Protein AF-A0A1Y6G4R0-F1 (afdb_monomer)

pLDDT: mean 93.17, std 6.84, range [51.03, 98.44]

Nearest PDB structures (foldseek):
  4apo-assembly1_A  TM=4.480E-01  e=6.059E+00  Homo sapiens
  4apo-assembly2_B  TM=5.021E-01  e=7.799E+00  Homo sapiens

Solvent-accessible surface area (backbone atoms only — not comparable to full-atom values): 8953 Å² total; per-residue (Å²): 89,78,47,72,54,75,43,57,45,72,58,89,80,49,79,80,92,67,76,86,67,45,64,48,97,87,66,46,79,54,68,52,55,90,71,24,80,44,67,48,75,46,55,52,80,70,91,50,59,86,66,37,68,75,49,88,49,68,68,68,52,68,56,40,58,48,42,77,32,51,92,85,44,84,48,44,68,59,48,53,52,42,54,53,47,36,37,61,68,50,48,49,50,52,49,62,49,50,70,38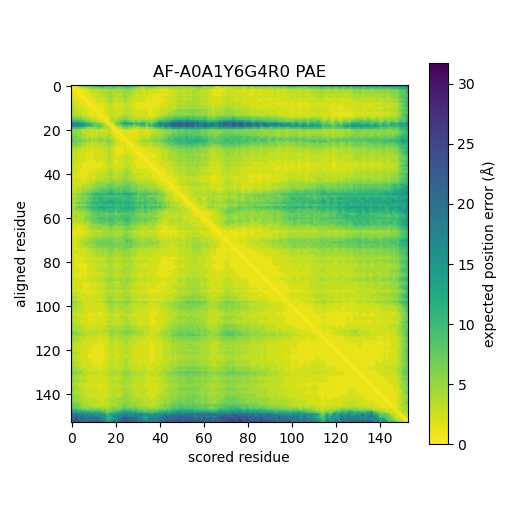,63,69,53,33,45,52,52,47,73,69,46,74,90,48,48,72,38,25,55,51,46,24,40,48,20,56,74,72,64,37,62,71,54,22,56,52,24,49,52,53,25,54,53,38,50,50,58,55,55,65,74,77,112

Radius of gyration: 19.51 Å; Cα contacts (8 Å, |Δi|>4): 167; chains: 1; bounding box: 49×32×49 Å

Structure (mmCIF, N/CA/C/O backbone):
data_AF-A0A1Y6G4R0-F1
#
_entry.id   AF-A0A1Y6G4R0-F1
#
loop_
_atom_site.group_PDB
_atom_site.id
_atom_site.type_symbol
_atom_site.label_atom_id
_atom_site.label_alt_id
_atom_site.label_comp_id
_atom_site.label_asym_id
_atom_site.label_entity_id
_atom_site.label_seq_id
_atom_site.pdbx_PDB_ins_code
_atom_site.Cartn_x
_atom_site.Cartn_y
_atom_site.Cartn_z
_atom_site.occupancy
_atom_site.B_iso_or_equiv
_atom_site.auth_seq_id
_atom_site.auth_comp_id
_atom_site.auth_asym_id
_atom_site.auth_atom_id
_atom_site.pdbx_PDB_model_num
ATOM 1 N N . MET A 1 1 ? 17.116 8.644 -15.265 1.00 86.94 1 MET A N 1
ATOM 2 C CA . MET A 1 1 ? 15.761 8.904 -14.717 1.00 86.94 1 MET A CA 1
ATOM 3 C C . MET A 1 1 ? 15.392 7.741 -13.808 1.00 86.94 1 MET A C 1
ATOM 5 O O . MET A 1 1 ? 15.961 6.672 -13.974 1.00 86.94 1 MET A O 1
ATOM 9 N N . SER A 1 2 ? 14.501 7.927 -12.839 1.00 91.44 2 SER A N 1
ATOM 10 C CA . SER A 1 2 ? 14.025 6.846 -11.972 1.00 91.44 2 SER A CA 1
ATOM 11 C C . SER A 1 2 ? 12.504 6.831 -11.916 1.00 91.44 2 SER A C 1
ATOM 13 O O . SER A 1 2 ? 11.859 7.873 -12.042 1.00 91.44 2 SER A O 1
ATOM 15 N N . ILE A 1 3 ? 11.937 5.640 -11.749 1.00 95.44 3 ILE A N 1
ATOM 16 C CA . ILE A 1 3 ? 10.504 5.417 -11.587 1.00 95.44 3 ILE A CA 1
ATOM 17 C C . ILE A 1 3 ? 10.294 4.642 -10.290 1.00 95.44 3 ILE A C 1
ATOM 19 O O . ILE A 1 3 ? 10.933 3.617 -10.063 1.00 95.44 3 ILE A O 1
ATOM 23 N N . GLN A 1 4 ? 9.377 5.127 -9.459 1.00 95.56 4 GLN A N 1
ATOM 24 C CA . GLN A 1 4 ? 8.862 4.422 -8.291 1.00 95.56 4 GLN A CA 1
ATOM 25 C C . GLN A 1 4 ? 7.374 4.165 -8.514 1.00 95.56 4 GLN A C 1
ATOM 27 O O . GLN A 1 4 ? 6.654 5.049 -8.985 1.00 95.56 4 GLN A O 1
ATOM 32 N N . VAL A 1 5 ? 6.913 2.963 -8.174 1.00 96.31 5 VAL A N 1
ATOM 33 C CA . VAL A 1 5 ? 5.509 2.577 -8.337 1.00 96.31 5 VAL A CA 1
ATOM 34 C C . VAL A 1 5 ? 4.931 2.202 -6.980 1.00 96.31 5 VAL A C 1
ATOM 36 O O . VAL A 1 5 ? 5.253 1.157 -6.415 1.00 96.31 5 VAL A O 1
ATOM 39 N N . GLY A 1 6 ? 4.082 3.086 -6.461 1.00 96.12 6 GLY A N 1
ATOM 40 C CA . GLY A 1 6 ? 3.335 2.890 -5.225 1.00 96.12 6 GLY A CA 1
ATOM 41 C C . GLY A 1 6 ? 1.871 2.561 -5.498 1.00 96.12 6 GLY A C 1
ATOM 42 O O . GLY A 1 6 ? 1.250 3.124 -6.401 1.00 96.12 6 GLY A O 1
ATOM 43 N N . LEU A 1 7 ? 1.320 1.656 -4.699 1.00 96.25 7 LEU A N 1
ATOM 44 C CA . LEU A 1 7 ? -0.087 1.279 -4.691 1.00 96.25 7 LEU A CA 1
ATOM 45 C C . LEU A 1 7 ? -0.767 1.853 -3.451 1.00 96.25 7 LEU A C 1
ATOM 47 O O . LEU A 1 7 ? -0.132 2.090 -2.422 1.00 96.25 7 LEU A O 1
ATOM 51 N N . GLY A 1 8 ? -2.079 2.047 -3.543 1.00 95.56 8 GLY A N 1
ATOM 52 C CA . GLY A 1 8 ? -2.872 2.494 -2.409 1.00 95.56 8 GLY A CA 1
ATOM 53 C C . GLY A 1 8 ? -4.338 2.099 -2.514 1.00 95.56 8 GLY A C 1
ATOM 54 O O . GLY A 1 8 ? -4.896 2.055 -3.614 1.00 95.56 8 GLY A O 1
ATOM 55 N N . ILE A 1 9 ? -4.951 1.826 -1.360 1.00 96.12 9 ILE A N 1
ATOM 56 C CA . ILE A 1 9 ? -6.395 1.630 -1.206 1.00 96.12 9 ILE A CA 1
ATOM 57 C C . ILE A 1 9 ? -6.946 2.676 -0.240 1.00 96.12 9 ILE A C 1
ATOM 59 O O . ILE A 1 9 ? -6.484 2.833 0.894 1.00 96.12 9 ILE A O 1
ATOM 63 N N . TYR A 1 10 ? -7.972 3.382 -0.704 1.00 95.12 10 TYR A N 1
ATOM 64 C CA . TYR A 1 10 ? -8.700 4.373 0.069 1.00 95.12 10 TYR A CA 1
ATOM 65 C C . TYR A 1 10 ? -10.096 3.849 0.416 1.00 95.12 10 TYR A C 1
ATOM 67 O O . TYR A 1 10 ? -10.933 3.655 -0.465 1.00 95.12 10 TYR A O 1
ATOM 75 N N . TYR A 1 11 ? -10.351 3.629 1.703 1.00 95.44 11 TYR A N 1
ATOM 76 C CA . TYR A 1 11 ? -11.652 3.229 2.219 1.00 95.44 11 TYR A CA 1
ATOM 77 C C . TYR A 1 11 ? -12.476 4.464 2.567 1.00 95.44 11 TYR A C 1
ATOM 79 O O . TYR A 1 11 ? -12.130 5.215 3.470 1.00 95.44 11 TYR A O 1
ATOM 87 N N . VAL A 1 12 ? -13.597 4.653 1.872 1.00 93.81 12 VAL A N 1
ATOM 88 C CA . VAL A 1 12 ? -14.447 5.851 2.007 1.00 93.81 12 VAL A CA 1
ATOM 89 C C . VAL A 1 12 ? -15.118 6.010 3.375 1.00 93.81 12 VAL A C 1
ATOM 91 O O . VAL A 1 12 ? -15.628 7.083 3.678 1.00 93.81 12 VAL A O 1
ATOM 94 N N . PHE A 1 13 ? -15.158 4.946 4.180 1.00 95.56 13 PHE A N 1
ATOM 95 C CA . PHE A 1 13 ? -15.721 4.967 5.532 1.00 95.56 13 PHE A CA 1
ATOM 96 C C . PHE A 1 13 ? -14.703 5.375 6.602 1.00 95.56 13 PHE A C 1
ATOM 98 O O . PHE A 1 13 ? -15.094 5.610 7.742 1.00 95.56 13 PHE A O 1
ATOM 105 N N . VAL A 1 14 ? -13.415 5.450 6.257 1.00 95.25 14 VAL A N 1
ATOM 106 C CA . VAL A 1 14 ? -12.386 5.993 7.141 1.00 95.25 14 VAL A CA 1
ATOM 107 C C . VAL A 1 14 ? -12.236 7.475 6.789 1.00 95.25 14 VAL A C 1
ATOM 109 O O . VAL A 1 14 ? -11.912 7.790 5.639 1.00 95.25 14 VAL A O 1
ATOM 112 N N . PRO A 1 15 ? -12.529 8.403 7.716 1.00 91.81 15 PRO A N 1
ATOM 113 C CA . PRO A 1 15 ? -12.417 9.823 7.416 1.00 91.81 15 PRO A CA 1
ATOM 114 C C . PRO A 1 15 ? -10.954 10.205 7.118 1.00 91.81 15 PRO A C 1
ATOM 116 O O . PRO A 1 15 ? -10.040 9.630 7.704 1.00 91.81 15 PRO A O 1
ATOM 119 N N . PRO A 1 16 ? -10.698 11.158 6.206 1.00 87.25 16 PRO A N 1
ATOM 120 C CA . PRO A 1 16 ? -9.345 11.657 5.986 1.00 87.25 16 PRO A CA 1
ATOM 121 C C . PRO A 1 16 ? -8.868 12.457 7.208 1.00 87.25 16 PRO A C 1
ATOM 123 O O . PRO A 1 16 ? -9.613 13.287 7.731 1.00 87.25 16 PRO A O 1
ATOM 126 N N . GLU A 1 17 ? -7.632 12.216 7.653 1.00 79.06 17 GLU A N 1
ATOM 127 C CA . GLU A 1 17 ? -7.019 12.965 8.764 1.00 79.06 17 GLU A CA 1
ATOM 128 C C . GLU A 1 17 ? -6.410 14.295 8.305 1.00 79.06 17 GLU A C 1
ATOM 130 O O . GLU A 1 17 ? -6.479 15.291 9.023 1.00 79.06 17 GLU A O 1
ATOM 135 N N . GLU A 1 18 ? -5.853 14.317 7.093 1.00 71.94 18 GLU A N 1
ATOM 136 C CA . GLU A 1 18 ? -5.138 15.455 6.518 1.00 71.94 18 GLU A CA 1
ATOM 137 C C . GLU A 1 18 ? -5.533 15.658 5.053 1.00 71.94 18 GLU A C 1
ATOM 139 O O . GLU A 1 18 ? -5.795 14.686 4.341 1.00 71.94 18 GLU A O 1
ATOM 144 N N . ASP A 1 19 ? -5.510 16.923 4.622 1.00 75.38 19 ASP A N 1
ATOM 145 C CA . ASP A 1 19 ? -5.790 17.418 3.272 1.00 75.38 19 ASP A CA 1
ATOM 146 C C . ASP A 1 19 ? -7.139 17.004 2.653 1.00 75.38 19 ASP A C 1
ATOM 148 O O . ASP A 1 19 ? -7.635 15.882 2.748 1.00 75.38 19 ASP A O 1
ATOM 152 N N . GLU A 1 20 ? -7.755 17.931 1.921 1.00 86.38 20 GLU A N 1
ATOM 153 C CA . GLU A 1 20 ? -8.952 17.598 1.156 1.00 86.38 20 GLU A CA 1
ATOM 154 C C . GLU A 1 20 ? -8.606 16.575 0.058 1.00 86.38 20 GLU A C 1
ATOM 156 O O . GLU A 1 20 ? -7.720 16.792 -0.778 1.00 86.38 20 GLU A O 1
ATOM 161 N N . ILE A 1 21 ? -9.319 15.443 0.034 1.00 92.81 21 ILE A N 1
ATOM 162 C CA . ILE A 1 21 ? -9.200 14.483 -1.064 1.00 92.81 21 ILE A CA 1
ATOM 163 C C . ILE A 1 21 ? -9.768 15.132 -2.322 1.00 92.81 21 ILE A C 1
ATOM 165 O O . ILE A 1 21 ? -10.964 15.426 -2.406 1.00 92.81 21 ILE A O 1
ATOM 169 N N . LYS A 1 22 ? -8.904 15.326 -3.322 1.00 94.00 22 LYS A N 1
ATOM 170 C CA . LYS A 1 22 ? -9.293 15.914 -4.604 1.00 94.00 22 LYS A CA 1
ATOM 171 C C . LYS A 1 22 ? -10.469 15.143 -5.201 1.00 94.00 22 LYS A C 1
ATOM 173 O O . LYS A 1 22 ? -10.464 13.913 -5.233 1.00 94.00 22 LYS A O 1
ATOM 178 N N . ARG A 1 23 ? -11.437 15.877 -5.749 1.00 94.44 23 ARG A N 1
ATOM 179 C CA . ARG A 1 23 ? -12.537 15.308 -6.529 1.00 94.44 23 ARG A CA 1
ATOM 180 C C . ARG A 1 23 ? -12.287 15.446 -8.025 1.00 94.44 23 ARG A C 1
ATOM 182 O O . ARG A 1 23 ? -11.776 16.469 -8.487 1.00 94.44 23 ARG A O 1
ATOM 189 N N . GLY A 1 24 ? -12.616 14.395 -8.766 1.00 93.88 24 GLY A N 1
ATOM 190 C CA . GLY A 1 24 ? -12.642 14.406 -10.222 1.00 93.88 24 GLY A CA 1
ATOM 191 C C . GLY A 1 24 ? -13.889 15.095 -10.771 1.00 93.88 24 GLY A C 1
ATOM 192 O O . GLY A 1 24 ? -14.733 15.604 -10.029 1.00 93.88 24 GLY A O 1
ATOM 193 N N . THR A 1 25 ? -14.007 15.126 -12.097 1.00 95.06 25 THR A N 1
ATOM 194 C CA . THR A 1 25 ? -15.100 15.827 -12.789 1.00 95.06 25 THR A CA 1
ATOM 195 C C . THR A 1 25 ? -16.466 15.190 -12.552 1.00 95.06 25 THR A C 1
ATOM 197 O O . THR A 1 25 ? -17.474 15.875 -12.689 1.00 95.06 25 THR A O 1
ATOM 200 N N . ASN A 1 26 ? -16.509 13.908 -12.177 1.00 94.62 26 ASN A N 1
ATOM 201 C CA . ASN A 1 26 ? -17.745 13.182 -11.887 1.00 94.62 26 ASN A CA 1
ATOM 202 C C . ASN A 1 26 ? -17.986 13.043 -10.371 1.00 94.62 26 ASN A C 1
ATOM 204 O O . ASN A 1 26 ? -18.855 12.285 -9.946 1.00 94.62 26 ASN A O 1
ATOM 208 N N . GLY A 1 27 ? -17.227 13.778 -9.548 1.00 90.94 27 GLY A N 1
ATOM 209 C CA . GLY A 1 27 ? -17.330 13.760 -8.089 1.00 90.94 27 GLY A CA 1
ATOM 210 C C . GLY A 1 27 ? -16.611 12.591 -7.408 1.00 90.94 27 GLY A C 1
ATOM 211 O O . GLY A 1 27 ? -16.655 12.500 -6.176 1.00 90.94 27 GLY A O 1
ATOM 212 N N . GLU A 1 28 ? -15.933 11.730 -8.172 1.00 92.69 28 GLU A N 1
ATOM 213 C CA . GLU A 1 28 ? -15.119 10.632 -7.661 1.00 92.69 28 GLU A CA 1
ATOM 214 C C . GLU A 1 28 ? -13.937 11.147 -6.833 1.00 92.69 28 GLU A C 1
ATOM 216 O O . GLU A 1 28 ? -13.366 12.197 -7.127 1.00 92.69 28 GLU A O 1
ATOM 221 N N . LEU A 1 29 ? -13.568 10.409 -5.787 1.00 92.94 29 LEU A N 1
ATOM 222 C CA . LEU A 1 29 ? -12.396 10.727 -4.975 1.00 92.94 29 LEU A CA 1
ATOM 223 C C . LEU A 1 29 ? -11.124 10.288 -5.707 1.00 92.94 29 LEU A C 1
ATOM 225 O O . LEU A 1 29 ? -11.041 9.159 -6.187 1.00 92.94 29 LEU A O 1
ATOM 229 N N . LEU A 1 30 ? -10.129 11.171 -5.753 1.00 93.75 30 LEU A N 1
ATOM 230 C CA . LEU A 1 30 ? -8.822 10.955 -6.376 1.00 93.75 30 LEU A CA 1
ATOM 231 C C . LEU A 1 30 ? -7.711 11.062 -5.314 1.00 93.75 30 LEU A C 1
ATOM 233 O O . LEU A 1 30 ? -6.943 12.031 -5.328 1.00 93.75 30 LEU A O 1
ATOM 237 N N . PRO A 1 31 ? -7.641 10.113 -4.360 1.00 93.75 31 PRO A N 1
ATOM 238 C CA . PRO A 1 31 ? -6.625 10.126 -3.315 1.00 93.75 31 PRO A CA 1
ATOM 239 C C . PRO A 1 31 ? -5.231 9.922 -3.914 1.00 93.75 31 PRO A C 1
ATOM 241 O O . PRO A 1 31 ? -5.025 9.097 -4.809 1.00 93.75 31 PRO A O 1
ATOM 244 N N . LYS A 1 32 ? -4.250 10.662 -3.398 1.00 93.12 32 LYS A N 1
ATOM 245 C CA . LYS A 1 32 ? -2.830 10.374 -3.636 1.00 93.12 32 LYS A CA 1
ATOM 246 C C . LYS A 1 32 ? -2.410 9.163 -2.803 1.00 93.12 32 LYS A C 1
ATOM 248 O O . LYS A 1 32 ? -3.025 8.878 -1.782 1.00 93.12 32 LYS A O 1
ATOM 253 N N . GLN A 1 33 ? -1.314 8.499 -3.182 1.00 92.44 33 GLN A N 1
ATOM 254 C CA . GLN A 1 33 ? -0.820 7.310 -2.470 1.00 92.44 33 GLN A CA 1
ATOM 255 C C . GLN A 1 33 ? -0.699 7.531 -0.953 1.00 92.44 33 GLN A C 1
ATOM 257 O O . GLN A 1 33 ? -1.212 6.723 -0.191 1.00 92.44 33 GLN A O 1
ATOM 262 N N . HIS A 1 34 ? -0.096 8.640 -0.510 1.00 91.31 34 HIS A N 1
ATOM 263 C CA . HIS A 1 34 ? 0.079 8.928 0.920 1.00 91.31 34 HIS A CA 1
ATOM 264 C C . HIS A 1 34 ? -1.238 9.192 1.669 1.00 91.31 34 HIS A C 1
ATOM 266 O O . HIS A 1 34 ? -1.256 9.115 2.890 1.00 91.31 34 HIS A O 1
ATOM 272 N N . GLN A 1 35 ? -2.328 9.486 0.952 1.00 92.88 35 GLN A N 1
ATOM 273 C CA . GLN A 1 35 ? -3.668 9.663 1.520 1.00 92.88 35 GLN A CA 1
ATOM 274 C C . GLN A 1 35 ? -4.430 8.331 1.619 1.00 92.88 35 GLN A C 1
ATOM 276 O O . GLN A 1 35 ? -5.522 8.281 2.180 1.00 92.88 35 GLN A O 1
ATOM 281 N N . CYS A 1 36 ? -3.895 7.245 1.051 1.00 94.44 36 CYS A N 1
ATOM 282 C CA . CYS A 1 36 ? -4.494 5.919 1.135 1.00 94.44 36 CYS A CA 1
ATOM 283 C C . CYS A 1 36 ? -4.198 5.263 2.489 1.00 94.44 36 CYS A C 1
ATOM 285 O O . CYS A 1 36 ? -3.117 5.413 3.061 1.00 94.44 36 CYS A O 1
ATOM 287 N N . HIS A 1 37 ? -5.162 4.482 2.973 1.00 94.88 37 HIS A N 1
ATOM 288 C CA . HIS A 1 37 ? -5.121 3.855 4.295 1.00 94.88 37 HIS A CA 1
ATOM 289 C C . HIS A 1 37 ? -4.247 2.602 4.318 1.00 94.88 37 HIS A C 1
ATOM 291 O O . HIS A 1 37 ? -3.583 2.331 5.316 1.00 94.88 37 HIS A O 1
ATOM 297 N N . LEU A 1 38 ? -4.244 1.862 3.211 1.00 95.88 38 LEU A N 1
ATOM 298 C CA . LEU A 1 38 ? -3.271 0.817 2.932 1.00 95.88 38 LEU A CA 1
ATOM 299 C C . LEU A 1 38 ? -2.432 1.249 1.741 1.00 95.88 38 LEU A C 1
ATOM 301 O O . LEU A 1 38 ? -2.969 1.762 0.755 1.00 95.88 38 LEU A O 1
ATOM 305 N N . GLN A 1 39 ? -1.127 1.046 1.852 1.00 95.31 39 GLN A N 1
ATOM 306 C CA . GLN A 1 39 ? -0.137 1.411 0.849 1.00 95.31 39 GLN A CA 1
ATOM 307 C C . GLN A 1 39 ? 0.813 0.235 0.661 1.00 95.31 39 GLN A C 1
ATOM 309 O O . GLN A 1 39 ? 1.097 -0.489 1.611 1.00 95.31 39 GLN A O 1
ATOM 314 N N . GLU A 1 40 ? 1.289 0.055 -0.562 1.00 95.25 40 GLU A N 1
ATOM 315 C CA . GLU A 1 40 ? 2.258 -0.984 -0.906 1.00 95.25 40 GLU A CA 1
ATOM 316 C C . GLU A 1 40 ? 3.224 -0.435 -1.944 1.00 95.25 40 G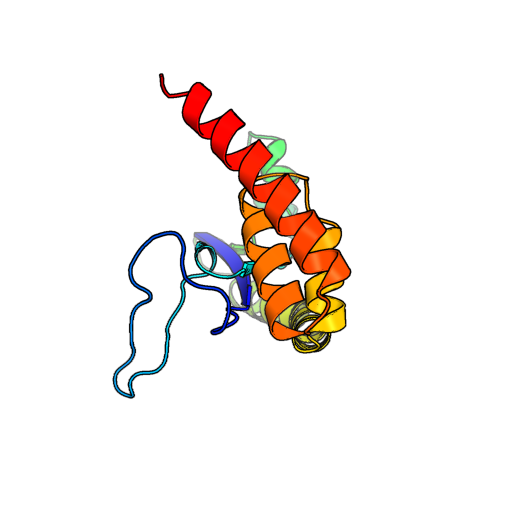LU A C 1
ATOM 318 O O . GLU A 1 40 ? 2.856 0.431 -2.744 1.00 95.25 40 GLU A O 1
ATOM 323 N N . GLN A 1 41 ? 4.454 -0.929 -1.940 1.00 95.69 41 GLN A N 1
ATOM 324 C CA . GLN A 1 41 ? 5.441 -0.571 -2.947 1.00 95.69 41 GLN A CA 1
ATOM 325 C C . GLN A 1 41 ? 5.716 -1.770 -3.844 1.00 95.69 41 GLN A C 1
ATOM 327 O O . GLN A 1 41 ? 5.909 -2.889 -3.377 1.00 95.69 41 GLN A O 1
ATOM 332 N N . LEU A 1 42 ? 5.738 -1.535 -5.156 1.00 96.88 42 LEU A N 1
ATOM 333 C CA . LEU A 1 42 ? 6.203 -2.549 -6.089 1.00 96.88 42 LEU A CA 1
ATOM 334 C C . LEU A 1 42 ? 7.723 -2.500 -6.195 1.00 96.88 42 LEU A C 1
ATOM 336 O O . LEU A 1 42 ? 8.328 -1.428 -6.178 1.00 96.88 42 LEU A O 1
ATOM 340 N N . TYR A 1 43 ? 8.312 -3.680 -6.359 1.00 96.31 43 TYR A N 1
ATOM 341 C CA . TYR A 1 43 ? 9.753 -3.852 -6.441 1.00 96.31 43 TYR A CA 1
ATOM 342 C C . TYR A 1 43 ? 10.180 -4.257 -7.854 1.00 96.31 43 TYR A C 1
ATOM 344 O O . TYR A 1 43 ? 9.518 -5.056 -8.528 1.00 96.31 43 TYR A O 1
ATOM 352 N N . CYS A 1 44 ? 11.298 -3.679 -8.278 1.00 95.62 44 CYS A N 1
ATOM 353 C CA . CYS A 1 44 ? 12.021 -3.985 -9.498 1.00 95.62 44 CYS A CA 1
ATOM 354 C C . CYS A 1 44 ? 12.592 -5.401 -9.420 1.00 95.62 44 CYS A C 1
ATOM 356 O O . CYS A 1 44 ? 13.252 -5.770 -8.444 1.00 95.62 44 CYS A O 1
ATOM 358 N N . LYS A 1 45 ? 12.315 -6.196 -10.457 1.00 94.06 45 LYS A N 1
ATOM 359 C CA . LYS A 1 45 ? 12.842 -7.558 -10.631 1.00 94.06 45 LYS A CA 1
ATOM 360 C C . LYS A 1 45 ? 13.804 -7.649 -11.819 1.00 94.06 45 LYS A C 1
ATOM 362 O O . LYS A 1 45 ? 14.423 -8.693 -12.020 1.00 94.06 45 LYS A O 1
ATOM 367 N N . LEU A 1 46 ? 13.938 -6.568 -12.589 1.00 93.38 46 LEU A N 1
ATOM 368 C CA . LEU A 1 46 ? 14.911 -6.436 -13.664 1.00 93.38 46 LEU A CA 1
ATOM 369 C C . LEU A 1 46 ? 16.335 -6.368 -13.090 1.00 93.38 46 LEU A C 1
ATOM 371 O O . LEU A 1 46 ? 16.601 -5.614 -12.155 1.00 93.38 46 LEU A O 1
ATOM 375 N N . ASP A 1 47 ? 17.270 -7.118 -13.676 1.00 91.31 47 ASP A N 1
ATOM 376 C CA . ASP A 1 47 ? 18.686 -6.975 -13.337 1.00 91.31 47 ASP A CA 1
ATOM 377 C C . ASP A 1 47 ? 19.236 -5.674 -13.931 1.00 91.31 47 ASP A C 1
ATOM 379 O O . ASP A 1 47 ? 19.495 -5.570 -15.129 1.00 91.31 47 ASP A O 1
ATOM 383 N N . GLN A 1 48 ? 19.412 -4.671 -13.072 1.00 89.56 48 GLN A N 1
ATOM 384 C CA . GLN A 1 48 ? 19.984 -3.375 -13.435 1.00 89.56 48 GLN A CA 1
ATOM 385 C C . GLN A 1 48 ? 21.404 -3.193 -12.889 1.00 89.56 48 GLN A C 1
ATOM 387 O O . GLN A 1 48 ? 21.885 -2.060 -12.804 1.00 89.56 48 GLN A O 1
ATOM 392 N N . SER A 1 49 ? 22.093 -4.289 -12.536 1.00 87.94 49 SER A N 1
ATOM 393 C CA . SER A 1 49 ? 23.429 -4.261 -11.919 1.00 87.94 49 SER A CA 1
ATOM 394 C C . SER A 1 49 ? 24.422 -3.422 -12.723 1.00 87.94 49 SER A C 1
ATOM 396 O O . SER A 1 49 ? 25.172 -2.629 -12.156 1.00 87.94 49 SER A O 1
ATOM 398 N N . ASN A 1 50 ? 24.386 -3.526 -14.055 1.00 84.62 50 ASN A N 1
ATOM 399 C CA . ASN A 1 50 ? 25.257 -2.750 -14.943 1.00 84.62 50 ASN A CA 1
ATOM 400 C C . ASN A 1 50 ? 25.066 -1.236 -14.791 1.00 84.62 50 ASN A C 1
ATOM 402 O O . ASN A 1 50 ? 26.041 -0.495 -14.851 1.00 84.62 50 ASN A O 1
ATOM 406 N N . TYR A 1 51 ? 23.838 -0.776 -14.554 1.00 84.00 51 TYR A N 1
ATOM 407 C CA . TYR A 1 51 ? 23.551 0.639 -14.347 1.00 84.00 51 TYR A CA 1
ATOM 408 C C . TYR A 1 51 ? 23.941 1.075 -12.931 1.00 84.00 51 TYR A C 1
ATOM 410 O O . TYR A 1 51 ? 24.747 1.988 -12.755 1.00 84.00 51 TYR A O 1
ATOM 418 N N . ILE A 1 52 ? 23.430 0.375 -11.914 1.00 87.56 52 ILE A N 1
ATOM 419 C CA . ILE A 1 52 ? 23.535 0.804 -10.513 1.00 87.56 52 ILE A CA 1
ATOM 420 C C . ILE A 1 52 ? 24.944 0.648 -9.935 1.00 87.56 52 ILE A C 1
ATOM 422 O O . ILE A 1 52 ? 25.306 1.401 -9.039 1.00 87.56 52 ILE A O 1
ATOM 426 N N . ASN A 1 53 ? 25.784 -0.257 -10.456 1.00 85.88 53 ASN A N 1
ATOM 427 C CA . ASN A 1 53 ? 27.156 -0.447 -9.963 1.00 85.88 53 ASN A CA 1
ATOM 428 C C . AS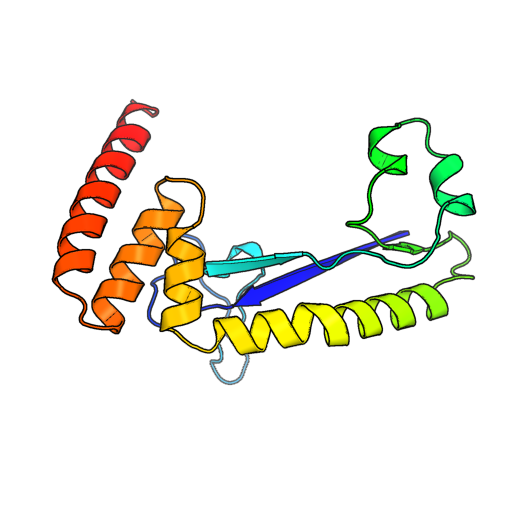N A 1 53 ? 28.035 0.812 -10.067 1.00 85.88 53 ASN A C 1
ATOM 430 O O . ASN A 1 53 ? 29.030 0.909 -9.347 1.00 85.88 53 ASN A O 1
ATOM 434 N N . HIS A 1 54 ? 27.655 1.775 -10.911 1.00 85.56 54 HIS A N 1
ATOM 435 C CA . HIS A 1 54 ? 28.322 3.071 -11.042 1.00 85.56 54 HIS A CA 1
ATOM 436 C C . HIS A 1 54 ? 28.007 4.048 -9.899 1.00 85.56 54 HIS A C 1
ATOM 438 O O . HIS A 1 54 ? 28.653 5.088 -9.805 1.00 85.56 54 HIS A O 1
ATOM 444 N N . PHE A 1 55 ? 27.023 3.759 -9.042 1.00 87.00 55 PHE A N 1
ATOM 445 C CA . PHE A 1 55 ? 26.699 4.624 -7.912 1.00 87.00 55 PHE A CA 1
ATOM 446 C C . PHE A 1 55 ? 27.717 4.483 -6.779 1.00 87.00 55 PHE A C 1
ATOM 448 O O . PHE A 1 55 ? 27.971 3.386 -6.277 1.00 87.00 55 PHE A O 1
ATOM 455 N N . ASP A 1 56 ? 28.230 5.624 -6.312 1.00 90.06 56 ASP A N 1
ATOM 456 C CA . ASP A 1 56 ? 29.170 5.686 -5.187 1.00 90.06 56 ASP A CA 1
ATOM 457 C C . ASP A 1 56 ? 28.532 5.226 -3.868 1.00 90.06 56 ASP A C 1
ATOM 459 O O . ASP A 1 56 ? 29.199 4.645 -3.011 1.00 90.06 56 ASP A O 1
ATOM 463 N N . ASN A 1 57 ? 27.228 5.472 -3.696 1.00 89.31 57 ASN A N 1
ATOM 464 C CA . ASN A 1 57 ? 26.494 5.127 -2.485 1.00 89.31 57 ASN A CA 1
ATOM 465 C C . ASN A 1 57 ? 26.070 3.644 -2.498 1.00 89.31 57 ASN A C 1
ATOM 467 O O . ASN A 1 57 ? 25.210 3.266 -3.298 1.00 89.31 57 ASN A O 1
ATOM 471 N N . PRO A 1 58 ? 26.570 2.801 -1.571 1.00 88.25 58 PRO A N 1
ATOM 472 C CA . PRO A 1 58 ? 26.155 1.404 -1.480 1.00 88.25 58 PRO A CA 1
ATOM 473 C C . PRO A 1 58 ? 24.657 1.221 -1.228 1.00 88.25 58 PRO A C 1
ATOM 475 O O . PRO A 1 58 ? 24.106 0.217 -1.665 1.00 88.25 58 PRO A O 1
ATOM 478 N N . ALA A 1 59 ? 23.999 2.165 -0.545 1.00 88.00 59 ALA A N 1
ATOM 479 C CA . ALA A 1 59 ? 22.560 2.091 -0.321 1.00 88.00 59 ALA A CA 1
ATOM 480 C C . ALA A 1 59 ? 21.801 2.120 -1.653 1.00 88.00 59 ALA A C 1
ATOM 482 O O . ALA A 1 59 ? 20.980 1.242 -1.878 1.00 88.00 59 ALA A O 1
ATOM 483 N N . GLU A 1 60 ? 22.148 3.040 -2.561 1.00 86.25 60 GLU A N 1
ATOM 484 C CA . GLU A 1 60 ? 21.523 3.156 -3.888 1.00 86.25 60 GLU A CA 1
ATOM 485 C C . GLU A 1 60 ? 21.754 1.910 -4.755 1.00 86.25 60 GLU A C 1
ATOM 487 O O . GLU A 1 60 ? 20.855 1.491 -5.478 1.00 86.25 60 GLU A O 1
ATOM 492 N N . ARG A 1 61 ? 22.917 1.256 -4.627 1.00 87.12 61 ARG A N 1
ATOM 493 C CA . ARG A 1 61 ? 23.221 -0.003 -5.337 1.00 87.12 61 ARG A CA 1
ATOM 494 C C . ARG A 1 61 ? 22.364 -1.187 -4.902 1.00 87.12 61 ARG A C 1
ATOM 496 O O . ARG A 1 61 ? 22.222 -2.137 -5.658 1.00 87.12 61 ARG A O 1
ATOM 503 N N . ASN A 1 62 ? 21.824 -1.144 -3.688 1.00 86.69 62 ASN A N 1
ATOM 504 C CA . ASN A 1 62 ? 21.032 -2.232 -3.117 1.00 86.69 62 ASN A CA 1
ATOM 505 C C . ASN A 1 62 ? 19.521 -1.975 -3.203 1.00 86.69 62 ASN A C 1
ATOM 507 O O . ASN A 1 62 ? 18.737 -2.790 -2.716 1.00 86.69 62 ASN A O 1
ATOM 511 N N . ARG A 1 63 ? 19.097 -0.845 -3.782 1.00 88.31 63 ARG A N 1
ATOM 512 C CA . ARG A 1 63 ? 17.680 -0.508 -3.926 1.00 88.31 63 ARG A CA 1
ATOM 513 C C . ARG A 1 63 ? 17.043 -1.351 -5.018 1.00 88.31 63 ARG A C 1
ATOM 515 O O . ARG A 1 63 ? 17.463 -1.312 -6.168 1.00 88.31 63 ARG A O 1
ATOM 522 N N . ASN A 1 64 ? 15.979 -2.052 -4.655 1.00 91.75 64 ASN A N 1
ATOM 523 C CA . ASN A 1 64 ? 15.085 -2.744 -5.582 1.00 91.75 64 ASN A CA 1
ATOM 524 C C . ASN A 1 64 ? 13.713 -2.063 -5.664 1.00 91.75 64 ASN A C 1
ATOM 526 O O . ASN A 1 64 ? 12.791 -2.589 -6.266 1.00 91.75 64 ASN A O 1
ATOM 530 N N . ASP A 1 65 ? 13.548 -0.910 -5.028 1.00 93.06 65 ASP A N 1
ATOM 531 C CA . ASP A 1 65 ? 12.278 -0.203 -4.889 1.00 93.06 65 ASP A CA 1
ATOM 532 C C . ASP A 1 65 ? 12.106 0.888 -5.975 1.00 93.06 65 ASP A C 1
ATOM 534 O O . ASP A 1 65 ? 11.104 1.606 -6.007 1.00 93.06 65 ASP A O 1
ATOM 538 N N . ILE A 1 66 ? 13.092 0.981 -6.877 1.00 94.25 66 ILE A N 1
ATOM 539 C CA . ILE A 1 66 ? 13.199 1.913 -7.999 1.00 94.25 66 ILE A CA 1
ATOM 540 C C . ILE A 1 66 ? 13.529 1.139 -9.279 1.00 94.25 66 ILE A C 1
ATOM 542 O O . ILE A 1 66 ? 14.388 0.259 -9.277 1.00 94.25 66 ILE A O 1
ATOM 546 N N . TRP A 1 67 ? 12.916 1.548 -10.390 1.00 96.12 67 TRP A N 1
ATOM 547 C CA . TRP A 1 67 ? 13.385 1.233 -11.737 1.00 96.12 67 TRP A CA 1
ATOM 548 C C . TRP A 1 67 ? 14.216 2.385 -12.280 1.00 96.12 67 TRP A C 1
ATOM 550 O O . TRP A 1 67 ? 13.753 3.528 -12.352 1.00 96.12 67 TRP A O 1
ATOM 560 N N . TRP A 1 68 ? 15.434 2.086 -12.704 1.00 94.12 68 TRP A N 1
ATOM 561 C CA . TRP A 1 68 ? 16.316 3.066 -13.318 1.00 94.12 68 TRP A CA 1
ATOM 562 C C . TRP A 1 68 ? 16.144 3.083 -14.834 1.00 94.12 68 TRP A C 1
ATOM 564 O O . TRP A 1 68 ? 16.123 2.041 -15.480 1.00 94.12 68 TRP A O 1
ATOM 574 N N . VAL A 1 69 ? 16.047 4.273 -15.412 1.00 93.62 69 VAL A N 1
ATOM 575 C CA . VAL A 1 69 ? 16.015 4.480 -16.862 1.00 93.62 69 VAL A CA 1
ATOM 576 C C . VAL A 1 69 ? 17.286 5.209 -17.271 1.00 93.62 69 VAL A C 1
ATOM 578 O O . VAL A 1 69 ? 17.606 6.269 -16.709 1.00 93.62 69 VAL A O 1
ATOM 581 N N . GLU A 1 70 ? 17.996 4.642 -18.242 1.00 90.94 70 GLU A N 1
ATOM 582 C CA . GLU A 1 70 ? 19.228 5.203 -18.791 1.00 90.94 70 GLU A CA 1
ATOM 583 C C . GLU A 1 70 ? 19.004 6.596 -19.393 1.00 90.94 70 GLU A C 1
ATOM 585 O O . GLU A 1 70 ? 17.882 6.995 -19.710 1.00 90.94 70 GLU A O 1
ATOM 590 N N . LEU A 1 71 ? 20.078 7.383 -19.515 1.00 90.38 71 LEU A N 1
ATOM 591 C CA . LEU A 1 71 ? 19.980 8.764 -20.006 1.00 90.38 71 LEU A CA 1
ATOM 592 C C . LEU A 1 71 ? 19.518 8.841 -21.465 1.00 90.38 71 LEU A C 1
ATOM 594 O O . LEU A 1 71 ? 18.845 9.799 -21.834 1.00 90.38 71 LEU A O 1
ATOM 598 N N . ASP A 1 72 ? 19.870 7.843 -22.272 1.00 92.88 72 ASP A N 1
ATOM 599 C CA . ASP A 1 72 ? 19.434 7.706 -23.662 1.00 92.88 72 ASP A CA 1
ATOM 600 C C . ASP A 1 72 ? 18.070 7.004 -23.797 1.00 92.88 72 ASP A C 1
ATOM 602 O O . ASP A 1 72 ? 17.524 6.923 -24.896 1.00 92.88 72 ASP A O 1
ATOM 606 N N . GLY A 1 73 ? 17.502 6.526 -22.682 1.00 93.25 73 GLY A N 1
ATOM 607 C CA . GLY A 1 73 ? 16.240 5.795 -22.641 1.00 93.25 73 GLY A CA 1
ATOM 608 C C . GLY A 1 73 ? 16.307 4.387 -23.234 1.00 93.25 73 GLY A C 1
ATOM 609 O O . GLY A 1 73 ? 15.254 3.791 -23.445 1.00 93.25 73 GLY A O 1
ATOM 610 N N . SER A 1 74 ? 17.499 3.844 -23.492 1.00 93.81 74 SER A N 1
ATOM 611 C CA . SER A 1 74 ? 17.696 2.558 -24.179 1.00 93.81 74 SER A CA 1
ATOM 612 C C . SER A 1 74 ? 16.969 1.378 -23.523 1.00 93.81 74 SER A C 1
ATOM 614 O O . SER A 1 74 ? 16.532 0.462 -24.217 1.00 93.81 74 SER A O 1
ATOM 616 N N . ASN A 1 75 ? 16.780 1.421 -22.202 1.00 94.75 75 ASN A N 1
ATOM 617 C CA . ASN A 1 75 ? 16.156 0.358 -21.416 1.00 94.75 75 ASN A CA 1
ATOM 618 C C . ASN A 1 75 ? 14.683 0.621 -21.032 1.00 94.75 75 ASN A C 1
ATOM 620 O O . ASN A 1 75 ? 14.121 -0.117 -20.219 1.00 94.75 75 ASN A O 1
ATOM 624 N N . ILE A 1 76 ? 14.039 1.668 -21.569 1.00 95.75 76 ILE A N 1
ATOM 625 C CA . ILE A 1 76 ? 12.688 2.069 -21.132 1.00 95.75 76 ILE A CA 1
ATOM 626 C C . ILE A 1 76 ? 11.635 0.976 -21.354 1.00 95.75 76 ILE A C 1
ATOM 628 O O . ILE A 1 76 ? 10.773 0.768 -20.499 1.00 95.75 76 ILE A O 1
ATOM 632 N N . ASP A 1 77 ? 11.721 0.244 -22.465 1.00 97.19 77 ASP A N 1
ATOM 633 C CA . ASP A 1 77 ? 10.767 -0.818 -22.787 1.00 97.19 77 ASP A CA 1
ATOM 634 C C . ASP A 1 77 ? 10.862 -1.976 -21.784 1.00 97.19 77 ASP A C 1
ATOM 636 O O . ASP A 1 77 ? 9.840 -2.496 -21.328 1.00 97.19 77 ASP A O 1
ATOM 640 N N . GLU A 1 78 ? 12.079 -2.340 -21.371 1.00 96.62 78 GLU A N 1
ATOM 641 C CA . GLU A 1 78 ? 12.313 -3.374 -20.359 1.00 96.62 78 GLU A CA 1
ATOM 642 C C . GLU A 1 78 ? 11.766 -2.951 -18.995 1.00 96.62 78 GLU A C 1
ATOM 644 O O . GLU A 1 78 ? 11.085 -3.737 -18.333 1.00 96.62 78 GLU A O 1
ATOM 649 N N . VAL A 1 79 ? 11.989 -1.690 -18.611 1.00 96.88 79 VAL A N 1
ATOM 650 C CA . VAL A 1 79 ? 11.453 -1.108 -17.374 1.00 96.88 79 VAL A CA 1
ATOM 651 C C . VAL A 1 79 ? 9.924 -1.153 -17.357 1.00 96.88 79 VAL A C 1
ATOM 653 O O . VAL A 1 79 ? 9.334 -1.602 -16.375 1.00 96.88 79 VAL A O 1
ATOM 656 N N . ILE A 1 80 ? 9.259 -0.742 -18.441 1.00 97.44 80 ILE A N 1
ATOM 657 C CA . ILE A 1 80 ? 7.790 -0.770 -18.530 1.00 97.44 80 ILE A CA 1
ATOM 658 C C . ILE A 1 80 ? 7.262 -2.209 -18.453 1.00 97.44 80 ILE A C 1
ATOM 660 O O . ILE A 1 80 ? 6.261 -2.473 -17.776 1.00 97.44 80 ILE A O 1
ATOM 664 N N . VAL A 1 81 ? 7.924 -3.151 -19.130 1.00 98.06 81 VAL A N 1
ATOM 665 C CA . VAL A 1 81 ? 7.555 -4.571 -19.090 1.00 98.06 81 VAL A CA 1
ATOM 666 C C . VAL A 1 81 ? 7.709 -5.144 -17.682 1.00 98.06 81 VAL A C 1
ATOM 668 O O . VAL A 1 81 ? 6.834 -5.898 -17.250 1.00 98.06 81 VAL A O 1
ATOM 671 N N . ASP A 1 82 ? 8.771 -4.791 -16.959 1.00 98.06 82 ASP A N 1
ATOM 672 C CA . ASP A 1 82 ? 8.995 -5.260 -15.590 1.00 98.06 82 ASP A CA 1
ATOM 673 C C . ASP A 1 82 ? 7.978 -4.665 -14.608 1.00 98.06 82 ASP A C 1
ATOM 675 O O . ASP A 1 82 ? 7.339 -5.415 -13.874 1.00 98.06 82 ASP A O 1
ATOM 679 N N . ILE A 1 83 ? 7.699 -3.356 -14.683 1.00 98.19 83 ILE A N 1
ATOM 680 C CA . ILE A 1 83 ? 6.637 -2.711 -13.888 1.00 98.19 83 ILE A CA 1
ATOM 681 C C . ILE A 1 83 ? 5.293 -3.411 -14.107 1.00 98.19 83 ILE A C 1
ATOM 683 O O . ILE A 1 83 ? 4.581 -3.724 -13.150 1.00 98.19 83 ILE A O 1
ATOM 687 N N . ARG A 1 84 ? 4.940 -3.695 -15.369 1.00 98.00 84 ARG A N 1
ATOM 688 C CA . ARG A 1 84 ? 3.708 -4.421 -15.698 1.00 98.00 84 ARG A CA 1
ATOM 689 C C . ARG A 1 84 ? 3.684 -5.801 -15.042 1.00 98.00 84 ARG A C 1
ATOM 691 O O . ARG A 1 84 ? 2.643 -6.188 -14.514 1.00 98.00 84 ARG A O 1
ATOM 698 N N . LYS A 1 85 ? 4.789 -6.549 -15.092 1.00 97.62 85 LYS A N 1
ATOM 699 C CA . LYS A 1 85 ? 4.890 -7.874 -14.460 1.00 97.62 85 LYS A CA 1
ATOM 700 C C . LYS A 1 85 ? 4.757 -7.773 -12.941 1.00 97.62 85 LYS A C 1
ATOM 70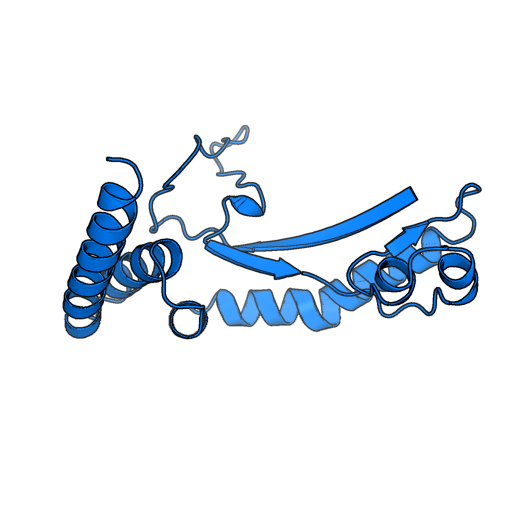2 O O . LYS A 1 85 ? 3.895 -8.448 -12.391 1.00 97.62 85 LYS A O 1
ATOM 707 N N . SER A 1 86 ? 5.495 -6.876 -12.284 1.00 97.81 86 SER A N 1
ATOM 708 C CA . SER A 1 86 ? 5.384 -6.649 -10.835 1.00 97.81 86 SER A CA 1
ATOM 709 C C . SER A 1 86 ? 3.963 -6.255 -10.421 1.00 97.81 86 SER A C 1
ATOM 711 O O . SER A 1 86 ? 3.455 -6.734 -9.408 1.00 97.81 86 SER A O 1
ATOM 713 N N . PHE A 1 87 ? 3.261 -5.454 -11.229 1.00 97.88 87 PHE A N 1
ATOM 714 C CA . PHE A 1 87 ? 1.855 -5.155 -10.968 1.00 97.88 87 PHE A CA 1
ATOM 715 C C . PHE A 1 87 ? 0.959 -6.394 -11.091 1.00 97.88 87 PHE A C 1
ATOM 717 O O . PHE A 1 87 ? 0.100 -6.600 -10.243 1.00 97.88 87 PHE A O 1
ATOM 724 N N . ILE A 1 88 ? 1.121 -7.215 -12.130 1.00 97.19 88 ILE A N 1
ATOM 725 C CA . ILE A 1 88 ? 0.289 -8.414 -12.331 1.00 97.19 88 ILE A CA 1
ATOM 726 C C . ILE A 1 88 ? 0.536 -9.452 -11.227 1.00 97.19 88 ILE A C 1
ATOM 728 O O . ILE A 1 88 ? -0.427 -10.017 -10.706 1.00 97.19 88 ILE A O 1
ATOM 732 N N . ASP A 1 89 ? 1.799 -9.685 -10.879 1.00 95.81 89 ASP A N 1
ATOM 733 C CA . ASP A 1 89 ? 2.204 -10.753 -9.965 1.00 95.81 89 ASP A CA 1
ATOM 734 C C . ASP A 1 89 ? 1.947 -10.380 -8.500 1.00 95.81 89 ASP A C 1
ATOM 736 O O . ASP A 1 89 ? 1.348 -11.158 -7.750 1.00 95.81 89 ASP A O 1
ATOM 740 N N . ASP A 1 90 ? 2.356 -9.172 -8.104 1.00 96.38 90 ASP A N 1
ATOM 741 C CA . ASP A 1 90 ? 2.334 -8.739 -6.707 1.00 96.38 90 ASP A CA 1
ATOM 742 C C . ASP A 1 90 ? 1.194 -7.747 -6.461 1.00 96.38 90 ASP A C 1
ATOM 744 O O . ASP A 1 90 ? 0.352 -7.959 -5.585 1.00 96.38 90 ASP A O 1
ATOM 748 N N . GLY A 1 91 ? 1.103 -6.698 -7.282 1.00 97.06 91 GLY A N 1
ATOM 749 C CA . GLY A 1 91 ? 0.152 -5.604 -7.071 1.00 97.06 91 GLY A CA 1
ATOM 750 C C . GLY A 1 91 ? -1.314 -6.025 -7.151 1.00 97.06 91 GLY A C 1
ATOM 751 O O . GLY A 1 91 ? -2.114 -5.704 -6.274 1.00 97.06 91 GLY A O 1
ATOM 752 N N . LEU A 1 92 ? -1.685 -6.794 -8.172 1.00 96.69 92 LEU A N 1
ATOM 753 C CA . LEU A 1 92 ? -3.052 -7.267 -8.366 1.00 96.69 92 LEU A CA 1
ATOM 754 C C . LEU A 1 92 ? -3.461 -8.247 -7.265 1.00 96.69 92 LEU A C 1
ATOM 756 O O . LEU A 1 92 ? -4.613 -8.235 -6.825 1.00 96.69 92 LEU A O 1
ATOM 760 N N . LYS A 1 93 ? -2.529 -9.092 -6.814 1.00 95.56 93 LYS A N 1
ATOM 761 C CA . LYS A 1 93 ? -2.750 -9.997 -5.684 1.00 95.56 93 LYS A CA 1
ATOM 762 C C . LYS A 1 93 ? -2.973 -9.203 -4.399 1.00 95.56 93 LYS A C 1
ATOM 764 O O . LYS A 1 93 ? -3.940 -9.471 -3.689 1.00 95.56 93 LYS A O 1
ATOM 769 N N . TRP A 1 94 ? -2.135 -8.202 -4.141 1.00 96.88 94 TRP A N 1
ATOM 770 C CA . TRP A 1 94 ? -2.278 -7.305 -2.999 1.00 96.88 94 TRP A CA 1
ATOM 771 C C . TRP A 1 94 ? -3.623 -6.567 -3.010 1.00 96.88 94 TRP A C 1
ATOM 773 O O . TRP A 1 94 ? -4.327 -6.575 -2.001 1.00 96.88 94 TRP A O 1
ATOM 783 N N . TYR A 1 95 ? -4.037 -6.019 -4.159 1.00 96.12 95 TYR A N 1
ATOM 784 C CA . TYR A 1 95 ? -5.344 -5.372 -4.301 1.00 96.12 95 TYR A CA 1
ATOM 785 C C . TYR A 1 95 ? -6.494 -6.328 -3.996 1.00 96.12 95 TYR A C 1
ATOM 787 O O . TYR A 1 95 ? -7.350 -6.001 -3.182 1.00 96.12 95 TYR A O 1
ATOM 795 N N . LYS A 1 96 ? -6.508 -7.520 -4.605 1.00 95.06 96 LYS A N 1
ATOM 796 C CA . LYS A 1 96 ? -7.576 -8.512 -4.392 1.00 95.06 96 LYS A CA 1
ATOM 797 C C . LYS A 1 96 ? -7.695 -8.938 -2.931 1.00 95.06 96 LYS A C 1
ATOM 799 O O . LYS A 1 96 ? -8.806 -9.078 -2.431 1.00 95.06 96 LYS A O 1
ATOM 804 N N . ASN A 1 97 ? -6.566 -9.123 -2.251 1.00 95.31 97 ASN A N 1
ATOM 805 C CA . ASN A 1 97 ? -6.570 -9.481 -0.837 1.00 95.31 97 ASN A CA 1
ATOM 806 C C . ASN A 1 97 ? -7.157 -8.353 0.016 1.00 95.31 97 ASN A C 1
ATOM 808 O O . ASN A 1 97 ? -7.960 -8.610 0.898 1.00 95.31 97 ASN A O 1
ATOM 812 N N . ASN A 1 98 ? -6.809 -7.101 -0.276 1.00 96.19 98 ASN A N 1
ATOM 813 C CA . ASN A 1 98 ? -7.216 -5.959 0.542 1.00 96.19 98 ASN A CA 1
ATOM 814 C C . ASN A 1 98 ? -8.539 -5.303 0.103 1.00 96.19 98 ASN A C 1
ATOM 816 O O . ASN A 1 98 ? -8.991 -4.341 0.725 1.00 96.19 98 ASN A O 1
ATOM 820 N N . THR A 1 99 ? -9.206 -5.809 -0.938 1.00 92.25 99 THR A N 1
ATOM 821 C CA . THR A 1 99 ? -10.625 -5.495 -1.181 1.00 92.25 99 THR A CA 1
ATOM 822 C C . THR A 1 99 ? -11.561 -6.267 -0.253 1.00 92.25 99 THR A C 1
ATOM 824 O O . THR A 1 99 ? -12.691 -5.832 -0.043 1.00 92.25 99 THR A O 1
ATOM 827 N N . ASP A 1 100 ? -11.102 -7.387 0.309 1.00 95.50 100 ASP A N 1
ATOM 828 C CA . ASP A 1 100 ? -11.785 -8.052 1.413 1.00 95.50 100 ASP A CA 1
ATOM 829 C C . ASP A 1 100 ? -11.511 -7.283 2.714 1.00 95.50 100 ASP A C 1
ATOM 831 O O . ASP A 1 100 ? -10.359 -7.063 3.095 1.00 95.50 100 ASP A O 1
ATOM 835 N N . LEU A 1 101 ? -12.574 -6.821 3.376 1.00 96.25 101 LEU A N 1
ATOM 836 C CA . LEU A 1 101 ? -12.442 -5.908 4.512 1.00 96.25 101 LEU A CA 1
ATOM 837 C C . LEU A 1 101 ? -11.878 -6.585 5.761 1.00 96.25 101 LEU A C 1
ATOM 839 O O . LEU A 1 101 ? -11.186 -5.920 6.527 1.00 96.25 101 LEU A O 1
ATOM 843 N N . GLU A 1 102 ? -12.137 -7.876 5.967 1.00 96.06 102 GLU A N 1
ATOM 844 C CA . GLU A 1 102 ? -11.573 -8.620 7.100 1.00 96.06 102 GLU A CA 1
ATOM 845 C C . GLU A 1 102 ? -10.058 -8.780 6.935 1.00 96.06 102 GLU A C 1
ATOM 847 O O . GLU A 1 102 ? -9.292 -8.526 7.866 1.00 96.06 102 GLU A O 1
ATOM 852 N N . THR A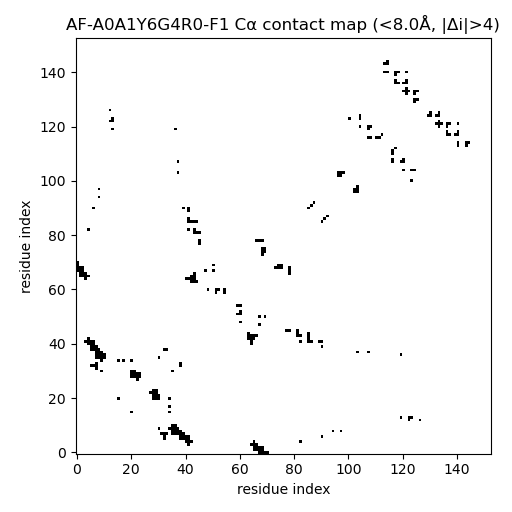 1 103 ? -9.611 -9.104 5.721 1.00 96.75 103 THR A N 1
ATOM 853 C CA . THR A 1 103 ? -8.189 -9.200 5.365 1.00 96.75 1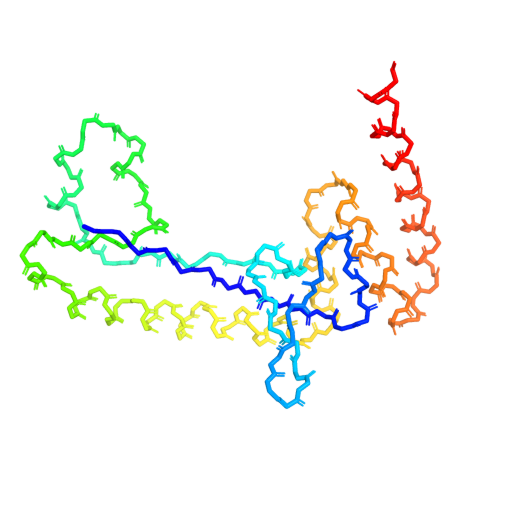03 THR A CA 1
ATOM 854 C C . THR A 1 103 ? -7.489 -7.843 5.443 1.00 96.75 103 THR A C 1
ATOM 856 O O . THR A 1 103 ? -6.386 -7.737 5.989 1.00 96.75 103 THR A O 1
ATOM 859 N N . ALA A 1 104 ? -8.129 -6.782 4.944 1.00 97.69 104 ALA A N 1
ATOM 860 C CA . ALA A 1 104 ? -7.618 -5.420 5.067 1.00 97.69 104 ALA A CA 1
ATOM 861 C C . ALA A 1 104 ? -7.504 -4.991 6.535 1.00 97.69 104 ALA A C 1
ATOM 863 O O . ALA A 1 104 ? -6.491 -4.416 6.938 1.00 97.69 104 ALA A O 1
ATOM 864 N N . PHE A 1 105 ? -8.507 -5.322 7.355 1.00 98.06 105 PHE A N 1
ATOM 865 C CA . PHE A 1 105 ? -8.470 -5.032 8.781 1.00 98.06 105 PHE A CA 1
ATOM 866 C C . PHE A 1 105 ? -7.310 -5.765 9.454 1.00 98.06 105 PHE A C 1
ATOM 868 O O . PHE A 1 105 ? -6.495 -5.125 10.108 1.00 98.06 105 PHE A O 1
ATOM 875 N N . ALA A 1 106 ? -7.158 -7.070 9.216 1.00 97.44 106 ALA A N 1
ATOM 876 C CA . ALA A 1 106 ? -6.039 -7.849 9.743 1.00 97.44 106 ALA A CA 1
ATOM 877 C C . ALA A 1 106 ? -4.673 -7.288 9.302 1.00 97.44 106 ALA A C 1
ATOM 879 O O . ALA A 1 106 ? -3.717 -7.297 10.076 1.00 97.44 106 ALA A O 1
ATOM 880 N N . THR A 1 107 ? -4.571 -6.761 8.079 1.00 96.69 107 THR A N 1
ATOM 881 C CA . THR A 1 107 ? -3.358 -6.082 7.597 1.00 96.69 107 THR A CA 1
ATOM 882 C C . THR A 1 107 ? -3.054 -4.840 8.436 1.00 96.69 107 THR A C 1
ATOM 884 O O . THR A 1 107 ? -1.937 -4.708 8.932 1.00 96.69 107 THR A O 1
ATOM 887 N N . ILE A 1 108 ? -4.056 -3.989 8.691 1.00 97.25 108 ILE A N 1
ATOM 888 C CA . ILE A 1 108 ? -3.929 -2.818 9.577 1.00 97.25 108 ILE A CA 1
ATOM 889 C C . ILE A 1 108 ? -3.538 -3.249 10.997 1.00 97.25 108 ILE A C 1
ATOM 891 O O . ILE A 1 108 ? -2.666 -2.642 11.616 1.00 97.25 108 ILE A O 1
ATOM 895 N N . GLU A 1 109 ? -4.134 -4.320 11.526 1.00 97.19 109 GLU A N 1
ATOM 896 C CA . GLU A 1 109 ? -3.824 -4.835 12.867 1.00 97.19 109 GLU A CA 1
ATOM 897 C C . GLU A 1 109 ? -2.374 -5.329 13.005 1.00 97.19 109 GLU A C 1
ATOM 899 O O . GLU A 1 109 ? -1.836 -5.330 14.115 1.00 97.19 109 GLU A O 1
ATOM 904 N N . ASN A 1 110 ? -1.714 -5.678 11.900 1.00 96.38 110 ASN A N 1
ATOM 905 C CA . ASN A 1 110 ? -0.313 -6.098 11.874 1.00 96.38 110 ASN A CA 1
ATOM 906 C C . ASN A 1 110 ? 0.683 -4.948 11.650 1.00 96.38 110 ASN A C 1
ATOM 908 O O . ASN A 1 110 ? 1.891 -5.163 11.750 1.00 96.38 11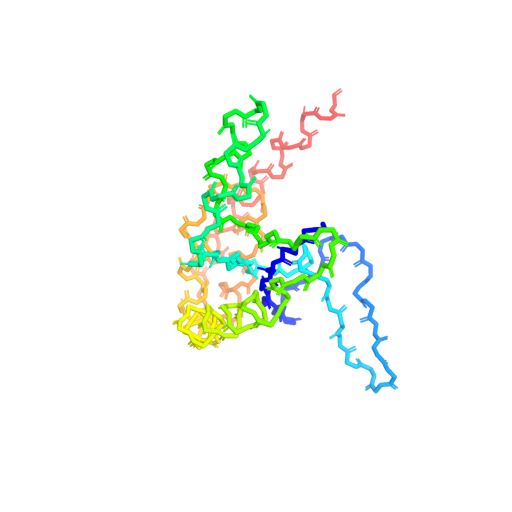0 ASN A O 1
ATOM 912 N N . GLU A 1 111 ? 0.216 -3.725 11.385 1.00 95.69 111 GLU A N 1
ATOM 913 C CA . GLU A 1 111 ? 1.094 -2.557 11.274 1.00 95.69 111 GLU A CA 1
ATOM 914 C C . GLU A 1 111 ? 1.777 -2.220 12.609 1.00 95.69 111 GLU A C 1
ATOM 916 O O . GLU A 1 111 ? 1.367 -2.666 13.689 1.00 95.69 111 GLU A O 1
ATOM 921 N N . HIS A 1 112 ? 2.812 -1.377 12.556 1.00 94.81 112 HIS A N 1
ATOM 922 C CA . HIS A 1 112 ? 3.443 -0.857 13.763 1.00 94.81 112 HIS A CA 1
ATOM 923 C C . HIS A 1 112 ? 2.426 -0.105 14.632 1.00 94.81 112 HIS A C 1
ATOM 925 O O . HIS A 1 112 ? 1.616 0.681 14.138 1.00 94.81 112 HIS A O 1
ATOM 931 N N . ASN A 1 113 ? 2.472 -0.349 15.941 1.00 95.25 113 ASN A N 1
ATOM 932 C CA . ASN A 1 113 ? 1.587 0.313 16.889 1.00 95.25 113 ASN A CA 1
ATOM 933 C C . ASN A 1 113 ? 1.821 1.823 16.881 1.00 95.25 113 ASN A C 1
ATOM 935 O O . ASN A 1 113 ? 2.945 2.288 17.042 1.00 95.25 113 ASN A O 1
ATOM 939 N N . GLY A 1 114 ? 0.745 2.581 16.717 1.00 94.50 114 GLY A N 1
ATOM 940 C CA . GLY A 1 114 ? 0.818 4.028 16.668 1.00 94.50 114 GLY A CA 1
ATOM 941 C C . GLY A 1 114 ? -0.514 4.650 16.294 1.00 94.50 114 GLY A C 1
ATOM 942 O O . GLY A 1 114 ? -1.488 3.960 15.980 1.00 94.50 114 GLY A O 1
ATOM 943 N N . TYR A 1 115 ? -0.525 5.975 16.313 1.00 94.31 115 TYR A N 1
ATOM 944 C CA . TYR A 1 115 ? -1.707 6.789 16.066 1.00 94.31 115 TYR A CA 1
ATOM 945 C C . TYR A 1 115 ? -2.436 6.418 14.759 1.00 94.31 115 TYR A C 1
ATOM 947 O O . TYR A 1 115 ? -3.601 6.023 14.819 1.00 94.31 115 TYR A O 1
ATOM 955 N N . ASN A 1 116 ? -1.736 6.404 13.616 1.00 93.38 116 ASN A N 1
ATOM 956 C CA . ASN A 1 116 ? -2.333 6.091 12.307 1.00 93.38 116 ASN A CA 1
ATOM 957 C C . ASN A 1 116 ? -2.962 4.688 12.265 1.00 93.38 116 ASN A C 1
ATOM 959 O O . ASN A 1 116 ? -4.041 4.496 11.703 1.00 93.38 116 ASN A O 1
ATOM 963 N N . LYS A 1 117 ? -2.307 3.691 12.877 1.00 96.12 117 LYS A N 1
ATOM 964 C CA . LYS A 1 117 ? -2.836 2.323 12.955 1.00 96.12 117 LYS A CA 1
ATOM 965 C C . LYS A 1 117 ? -4.161 2.306 13.705 1.00 96.12 117 LYS A C 1
ATOM 967 O O . LYS A 1 117 ? -5.146 1.779 13.197 1.00 96.12 117 LYS A O 1
ATOM 972 N N . TYR A 1 118 ? -4.193 2.876 14.908 1.00 97.50 118 TYR A N 1
ATOM 973 C CA . TYR A 1 118 ? -5.386 2.836 15.754 1.00 97.50 118 TYR A CA 1
ATOM 974 C C . TYR A 1 118 ? -6.523 3.695 15.204 1.00 97.50 118 TYR A C 1
ATOM 976 O O . TYR A 1 118 ? -7.686 3.316 15.342 1.00 97.50 118 TYR A O 1
ATOM 984 N N . TYR A 1 119 ? -6.199 4.795 14.519 1.00 96.56 119 TYR A N 1
ATOM 985 C CA . TYR A 1 119 ? -7.177 5.593 13.790 1.00 96.56 119 TYR A CA 1
ATOM 986 C C . TYR A 1 119 ? -7.886 4.772 12.707 1.00 96.56 119 TYR A C 1
ATOM 988 O O . TYR A 1 119 ? -9.114 4.716 12.670 1.00 96.56 119 TYR A O 1
ATOM 996 N N . LYS A 1 120 ? -7.130 4.065 11.862 1.00 96.88 120 LYS A N 1
ATOM 997 C CA . LYS A 1 120 ? -7.716 3.176 10.850 1.00 96.88 120 LYS A CA 1
ATOM 998 C C . LYS A 1 120 ? -8.486 2.024 11.502 1.00 96.88 120 LYS A C 1
ATOM 1000 O O . LYS A 1 120 ? -9.627 1.754 11.133 1.00 96.88 120 LYS A O 1
ATOM 1005 N N . ALA A 1 121 ? -7.887 1.375 12.499 1.00 98.00 121 ALA A N 1
ATOM 1006 C CA . ALA A 1 121 ? -8.432 0.180 13.135 1.00 98.00 121 ALA A CA 1
ATOM 1007 C C . ALA A 1 121 ? -9.794 0.416 13.808 1.00 98.00 121 ALA A C 1
ATOM 1009 O O . ALA A 1 121 ? -10.692 -0.410 13.648 1.00 98.00 121 ALA A O 1
ATOM 1010 N N . LYS A 1 122 ? -9.998 1.549 14.503 1.00 97.81 122 LYS A N 1
ATOM 1011 C CA . LYS A 1 122 ? -11.310 1.860 15.105 1.00 97.81 122 LYS A CA 1
ATOM 1012 C C . LYS A 1 122 ? -12.402 2.015 14.040 1.00 97.81 122 LYS A C 1
ATOM 1014 O O . LYS A 1 122 ? -13.493 1.487 14.216 1.00 97.81 122 LYS A O 1
ATOM 1019 N N . HIS A 1 123 ? -12.106 2.662 12.910 1.00 98.19 123 HIS A N 1
ATOM 1020 C CA . HIS A 1 123 ? -13.092 2.871 11.846 1.00 98.19 123 HIS A CA 1
ATOM 1021 C C . HIS A 1 123 ? -13.409 1.575 11.093 1.00 98.19 123 HIS A C 1
ATOM 1023 O O . HIS A 1 123 ? -14.556 1.347 10.715 1.00 98.19 123 HIS A O 1
ATOM 1029 N N . PHE A 1 124 ? -12.430 0.681 10.941 1.00 98.31 124 PHE A N 1
ATOM 1030 C CA . PHE A 1 124 ? -12.679 -0.677 10.453 1.00 98.31 124 PHE A CA 1
ATOM 1031 C C . PHE A 1 124 ? -13.551 -1.492 11.414 1.00 98.31 124 PHE A C 1
ATOM 1033 O O . PHE A 1 124 ? -14.519 -2.109 10.972 1.00 98.31 124 PHE A O 1
ATOM 1040 N N . ALA A 1 125 ? -13.257 -1.464 12.717 1.00 98.31 125 ALA A N 1
ATOM 1041 C CA . ALA A 1 125 ? -14.056 -2.160 13.725 1.00 98.31 125 ALA A CA 1
ATOM 1042 C C . ALA A 1 125 ? -15.507 -1.653 13.758 1.00 98.31 125 ALA A C 1
ATOM 1044 O O . ALA A 1 125 ? -16.443 -2.451 13.803 1.00 98.31 125 ALA A O 1
ATOM 1045 N N . GLU A 1 126 ? -15.700 -0.334 13.671 1.00 98.19 126 GLU A N 1
ATOM 1046 C CA . GLU A 1 126 ? -17.018 0.295 13.577 1.00 98.19 126 GLU A CA 1
ATOM 1047 C C . GLU A 1 126 ? -17.773 -0.158 12.322 1.00 98.19 126 GLU A C 1
ATOM 1049 O O . GLU A 1 126 ? -18.921 -0.602 12.417 1.00 98.19 126 GLU A O 1
ATOM 1054 N N . TYR A 1 127 ? -17.121 -0.112 11.156 1.00 98.06 127 TYR A N 1
ATOM 1055 C CA . TYR A 1 127 ? -17.730 -0.515 9.889 1.00 98.06 127 TYR A CA 1
ATOM 1056 C C . TYR A 1 127 ? -18.137 -1.997 9.882 1.00 98.06 127 TYR A C 1
ATOM 1058 O O . TYR A 1 127 ? -19.229 -2.344 9.427 1.00 98.06 127 TYR A O 1
ATOM 1066 N N . LEU A 1 128 ? -17.286 -2.867 10.434 1.00 97.75 128 LEU A N 1
ATOM 1067 C CA . LEU A 1 128 ? -17.523 -4.309 10.555 1.00 97.75 128 LEU A CA 1
ATOM 1068 C C . LEU A 1 128 ? -18.433 -4.685 11.738 1.00 97.75 128 LEU A C 1
ATOM 1070 O O . LEU A 1 128 ? -18.792 -5.852 11.882 1.00 97.75 128 LEU A O 1
ATOM 1074 N N . ARG A 1 129 ? -18.849 -3.709 12.557 1.00 97.94 129 ARG A N 1
ATOM 1075 C CA . ARG A 1 129 ? -19.679 -3.896 13.762 1.00 97.94 129 ARG A CA 1
ATOM 1076 C C . ARG A 1 129 ? -19.048 -4.820 14.813 1.00 97.94 129 ARG A C 1
ATOM 1078 O O . ARG A 1 129 ? -19.759 -5.468 15.581 1.00 97.94 129 ARG A O 1
ATOM 1085 N N . ASP A 1 130 ? -17.720 -4.850 14.879 1.00 98.06 130 ASP A N 1
ATOM 1086 C CA . ASP A 1 130 ? -16.974 -5.517 15.947 1.00 98.06 130 ASP A CA 1
ATOM 1087 C C . ASP A 1 130 ? -16.797 -4.544 17.120 1.00 98.06 130 ASP A C 1
ATOM 1089 O O . ASP A 1 130 ? -15.780 -3.862 17.264 1.00 98.06 130 ASP A O 1
ATOM 1093 N N . TYR A 1 131 ? -17.832 -4.448 17.956 1.00 97.31 131 TYR A N 1
ATOM 1094 C CA . TYR A 1 131 ? -17.857 -3.501 19.073 1.00 97.31 131 TYR A CA 1
ATOM 1095 C C . TYR A 1 131 ? -16.786 -3.790 20.132 1.00 97.31 131 TYR A C 1
ATOM 1097 O O . TYR A 1 131 ? -16.289 -2.866 20.768 1.00 97.31 131 TYR A O 1
ATOM 1105 N N . THR A 1 132 ? -16.371 -5.052 20.288 1.00 97.88 132 THR A N 1
ATOM 1106 C CA . THR A 1 132 ? -15.289 -5.409 21.213 1.00 97.88 132 THR A CA 1
ATOM 1107 C C . THR A 1 132 ? -13.957 -4.833 20.742 1.00 97.88 132 THR A C 1
ATOM 1109 O O . THR A 1 132 ? -13.243 -4.210 21.531 1.00 97.88 132 THR A O 1
ATOM 1112 N N . LYS A 1 133 ? -13.630 -4.974 19.450 1.00 98.06 133 LYS A N 1
ATOM 1113 C CA . LYS A 1 133 ? -12.438 -4.330 18.882 1.00 98.06 133 LYS A CA 1
ATOM 1114 C C . LYS A 1 133 ? -12.567 -2.813 18.827 1.00 98.06 133 LYS A C 1
ATOM 1116 O O . LYS A 1 133 ? -11.569 -2.127 19.036 1.00 98.06 133 LYS A O 1
ATOM 1121 N N . LEU A 1 134 ? -13.763 -2.280 18.581 1.00 98.44 134 LEU A N 1
ATOM 1122 C CA . LEU A 1 134 ? -13.996 -0.837 18.550 1.00 98.44 134 LEU A CA 1
ATOM 1123 C C . LEU A 1 134 ? -13.637 -0.185 19.889 1.00 98.44 134 LEU A C 1
ATOM 1125 O O . LEU A 1 134 ? -12.879 0.784 19.909 1.00 98.44 134 LEU A O 1
ATOM 1129 N N . ASP A 1 135 ? -14.118 -0.738 21.003 1.00 98.31 135 ASP A N 1
ATOM 1130 C CA . ASP A 1 135 ? -13.816 -0.222 22.342 1.00 98.31 135 ASP A CA 1
ATOM 1131 C C . ASP A 1 135 ? -12.311 -0.272 22.640 1.00 98.31 135 ASP A C 1
ATOM 1133 O O . ASP A 1 135 ? -11.724 0.707 23.115 1.00 98.31 135 ASP A O 1
ATOM 1137 N N . MET A 1 136 ? -11.663 -1.387 22.290 1.00 98.31 136 MET A N 1
ATOM 1138 C CA . MET A 1 136 ? -10.216 -1.551 22.428 1.00 98.31 136 MET A CA 1
ATOM 1139 C C . MET A 1 136 ? -9.442 -0.505 21.610 1.00 98.31 136 MET A C 1
ATOM 1141 O O . MET A 1 136 ? -8.556 0.165 22.146 1.00 98.31 136 MET A O 1
ATOM 1145 N N . TYR A 1 137 ? -9.766 -0.335 20.326 1.00 98.31 137 TYR A N 1
ATOM 1146 C CA . TYR A 1 137 ? -9.051 0.598 19.455 1.00 98.31 137 TYR A CA 1
ATOM 1147 C C . TYR A 1 137 ? -9.341 2.059 19.774 1.00 98.31 137 TYR A C 1
ATOM 1149 O O . TYR A 1 137 ? -8.432 2.876 19.660 1.00 98.31 137 TYR A O 1
ATOM 1157 N N . ASN A 1 138 ? -10.539 2.392 20.257 1.00 97.94 138 ASN A N 1
ATOM 1158 C CA . ASN A 1 138 ? -10.818 3.718 20.803 1.00 97.94 138 ASN A CA 1
ATOM 1159 C C . ASN A 1 138 ? -9.913 4.023 22.000 1.00 97.94 138 ASN A C 1
ATOM 1161 O O . ASN A 1 138 ? -9.324 5.101 22.068 1.00 97.94 138 ASN A O 1
ATOM 1165 N N . HIS A 1 139 ? -9.743 3.066 22.917 1.00 97.88 139 HIS A N 1
ATOM 1166 C CA . HIS A 1 139 ? -8.855 3.242 24.062 1.00 97.88 139 HIS A CA 1
ATOM 1167 C C . HIS A 1 139 ? -7.392 3.453 23.641 1.00 97.88 139 HIS A C 1
ATOM 1169 O O . HIS A 1 139 ? -6.751 4.403 24.093 1.00 97.88 139 HIS A O 1
ATOM 1175 N N . LEU A 1 140 ? -6.874 2.603 22.750 1.00 97.88 140 LEU A N 1
ATOM 1176 C CA . LEU A 1 140 ? -5.497 2.688 22.249 1.00 97.88 140 LEU A CA 1
ATOM 1177 C C . LEU A 1 140 ? -5.246 3.971 21.442 1.00 97.88 140 LEU A C 1
ATOM 1179 O O . LEU A 1 140 ? -4.211 4.617 21.605 1.00 97.88 140 LEU A O 1
ATOM 1183 N N . PHE A 1 141 ? -6.211 4.378 20.614 1.00 96.62 141 PHE A N 1
ATOM 1184 C CA . PHE A 1 141 ? -6.157 5.631 19.864 1.00 96.62 141 PHE A CA 1
ATOM 1185 C C . PHE A 1 141 ? -6.052 6.840 20.799 1.00 96.62 141 PHE A C 1
ATOM 1187 O O . PHE A 1 141 ? -5.201 7.704 20.603 1.00 96.62 141 PHE A O 1
ATOM 1194 N N . GLU A 1 142 ? -6.872 6.888 21.851 1.00 96.19 142 GLU A N 1
ATOM 1195 C CA . GLU A 1 142 ? -6.851 7.976 22.830 1.00 96.19 142 GLU A CA 1
ATOM 1196 C C . GLU A 1 142 ? -5.536 8.055 23.614 1.00 96.19 142 GLU A C 1
ATOM 1198 O O . GLU A 1 142 ? -5.048 9.152 23.898 1.00 96.19 142 GLU A O 1
ATOM 1203 N N . GLN A 1 143 ? -4.937 6.907 23.943 1.00 95.69 143 GLN A N 1
ATOM 1204 C CA . GLN A 1 143 ? -3.613 6.860 24.567 1.00 95.69 143 GLN A CA 1
ATOM 1205 C C . GLN A 1 143 ? -2.537 7.452 23.649 1.00 95.69 143 GLN A C 1
ATOM 1207 O O . GLN A 1 143 ? -1.782 8.327 24.077 1.00 95.69 143 GLN A O 1
ATOM 1212 N N . GLU A 1 144 ? -2.498 7.031 22.382 1.00 95.31 144 GLU A N 1
ATOM 1213 C CA . GLU A 1 144 ? -1.528 7.545 21.409 1.00 95.31 144 GLU A CA 1
ATOM 1214 C C . GLU A 1 144 ? -1.740 9.029 21.104 1.00 95.31 144 GLU A C 1
ATOM 1216 O O . GLU A 1 144 ? -0.774 9.789 21.047 1.00 95.31 144 GLU A O 1
ATOM 1221 N N . ARG A 1 145 ? -2.996 9.474 20.988 1.00 93.00 145 ARG A N 1
ATOM 1222 C CA . ARG A 1 145 ? -3.329 10.887 20.781 1.00 93.00 145 ARG A CA 1
ATOM 1223 C C . ARG A 1 145 ? -2.788 11.761 21.911 1.00 93.00 145 ARG A C 1
ATOM 1225 O O . ARG A 1 145 ? -2.196 12.803 21.645 1.00 93.00 145 ARG A O 1
ATOM 1232 N N . LYS A 1 146 ? -2.950 11.332 23.169 1.00 94.06 146 LYS A N 1
ATOM 1233 C CA . LYS A 1 146 ? -2.392 12.045 24.330 1.00 94.06 146 LYS A CA 1
ATOM 1234 C C . LYS A 1 146 ? -0.868 12.052 24.308 1.00 94.06 146 LYS A C 1
ATOM 1236 O O . LYS A 1 146 ? -0.281 13.108 24.498 1.00 94.06 146 LYS A O 1
ATOM 1241 N N . ARG A 1 147 ? -0.240 10.904 24.029 1.00 92.81 147 ARG A N 1
ATOM 1242 C CA . ARG A 1 147 ? 1.224 10.778 23.934 1.00 92.81 147 ARG A CA 1
ATOM 1243 C C . ARG A 1 147 ? 1.812 11.748 22.908 1.00 92.81 147 ARG A C 1
ATOM 1245 O O . ARG A 1 147 ? 2.827 12.380 23.179 1.00 92.81 147 ARG A O 1
ATOM 1252 N N . ILE A 1 148 ? 1.176 11.870 21.745 1.00 89.31 148 ILE A N 1
ATOM 1253 C CA . ILE A 1 148 ? 1.601 12.799 20.694 1.00 89.31 148 ILE A CA 1
ATOM 1254 C C . ILE A 1 148 ? 1.340 14.248 21.108 1.00 89.31 148 ILE A C 1
ATOM 1256 O O . ILE A 1 148 ? 2.236 15.070 20.969 1.00 89.31 148 ILE A O 1
ATOM 1260 N N . GLY A 1 149 ? 0.171 14.558 21.677 1.00 81.06 149 GLY A N 1
ATOM 1261 C CA . GLY A 1 149 ? -0.140 15.903 22.173 1.00 81.06 149 GLY A CA 1
ATOM 1262 C C . GLY A 1 149 ? 0.886 16.420 23.187 1.00 81.06 149 GLY A C 1
ATOM 1263 O O . GLY A 1 149 ? 1.356 17.542 23.055 1.00 81.06 149 GLY A O 1
ATOM 1264 N N . THR A 1 150 ? 1.328 15.569 24.119 1.00 73.94 150 THR A N 1
ATOM 1265 C CA . THR A 1 150 ? 2.359 15.924 25.114 1.00 73.94 150 THR A CA 1
ATOM 1266 C C . THR A 1 150 ? 3.764 16.134 24.539 1.00 73.94 150 THR A C 1
ATOM 1268 O O . THR A 1 150 ? 4.625 16.642 25.241 1.00 73.94 150 THR A O 1
ATOM 1271 N N . LEU A 1 151 ? 4.038 15.721 23.294 1.00 69.06 151 LEU A N 1
ATOM 1272 C CA . LEU A 1 151 ? 5.334 15.967 22.637 1.00 69.06 151 LEU A CA 1
ATOM 1273 C C . LEU A 1 151 ? 5.434 17.376 22.034 1.00 69.06 151 LEU A C 1
ATOM 1275 O O . LEU A 1 151 ? 6.523 17.781 21.630 1.00 69.06 151 LEU A O 1
ATOM 1279 N N . PHE A 1 152 ? 4.313 18.096 21.948 1.00 56.78 152 PHE A N 1
ATOM 1280 C CA . PHE A 1 152 ? 4.220 19.435 21.365 1.00 56.78 152 PHE A CA 1
ATOM 1281 C C . PHE A 1 152 ? 3.863 20.524 22.395 1.00 56.78 152 PHE A C 1
ATOM 1283 O O . PHE A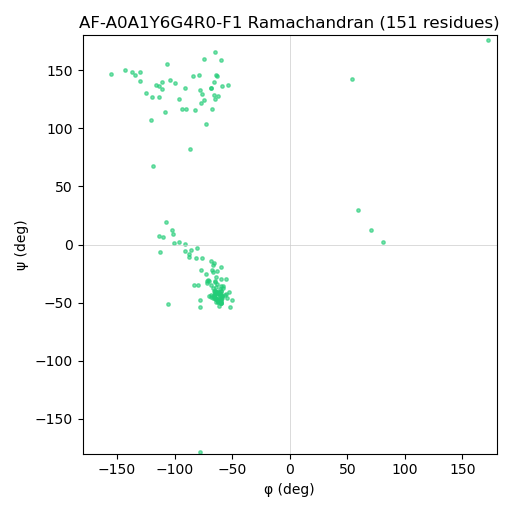 1 152 ? 3.634 21.669 22.001 1.00 56.78 152 PHE A O 1
ATOM 1290 N N . GLU A 1 153 ? 3.829 20.172 23.684 1.00 51.03 153 GLU A N 1
ATOM 1291 C CA . GLU A 1 153 ? 3.725 21.086 24.837 1.00 51.03 153 GLU A CA 1
ATOM 1292 C C . GLU A 1 153 ? 5.108 21.334 25.459 1.00 51.03 153 GLU A C 1
ATOM 1294 O O . GLU A 1 153 ? 5.387 22.503 25.813 1.00 51.03 153 GLU A O 1
#

Foldseek 3Di:
DKDADKDAAADPLQDFPDDDQDADPVRDGDDDQVRGLDMDTFFFPDPPQVPQVPDPDVVSSPGRRMDDADPVRPCVVVSVVRVVVSCVPPVVVVVVQCVPLVSVLVVLVPDDQAQSSLSVNLSSCVVVVVVVSNVVSVVSNVVRVVVVVVVVD

Secondary structure (DSSP, 8-state):
-EE--EEEE--TTSPPSSSPPPB-TTS-B---GGGSSEEEE----S--HHHHTT-S-HHHHT--S-EE--TT-TTHHHHHH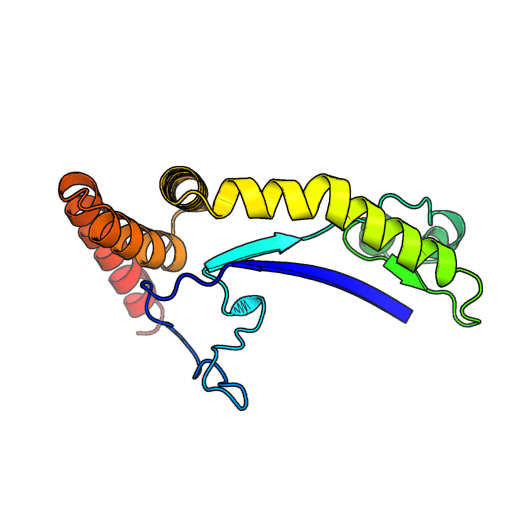HHHHHIIIIIHHHHHHHHSHHHHHHHHHTSPSSHHHHHHHHHHHHHHT-HHHHHHHHHHHHHHHHHHHTT--

Sequence (153 aa):
MSIQVGLGIYYVFVPPEEDEIKRGTNGELLPKQHQCHLQEQLYCKLDQSNYINHFDNPAERNRNDIWWVELDGSNIDEVIVDIRKSFIDDGLKWYKNNTDLETAFATIENEHNGYNKYYKAKHFAEYLRDYTKLDMYNHLFEQERKRIGTLFE

Mean predicted aligned error: 4.56 Å